Protein AF-U1NCH6-F1 (afdb_monomer)

pLDDT: mean 82.62, std 19.58, range [36.59, 98.38]

Organism: NCBI:txid1238425

Structure (mmCIF, N/CA/C/O backbone):
data_AF-U1NCH6-F1
#
_entry.id   AF-U1NCH6-F1
#
loop_
_atom_site.group_PDB
_atom_site.id
_atom_site.type_symbol
_atom_site.label_atom_id
_atom_site.label_alt_id
_atom_site.label_comp_id
_atom_site.label_asym_id
_atom_site.label_entity_id
_atom_site.label_seq_id
_atom_site.pdbx_PDB_ins_code
_atom_site.Cartn_x
_atom_site.Cartn_y
_atom_site.Cartn_z
_atom_site.occupancy
_atom_site.B_iso_or_equiv
_atom_site.auth_seq_id
_atom_site.auth_comp_id
_atom_site.auth_asym_id
_atom_site.auth_atom_id
_atom_site.pdbx_PDB_model_num
ATOM 1 N N . MET A 1 1 ? 63.206 48.529 -2.265 1.00 36.59 1 MET A N 1
ATOM 2 C CA . MET A 1 1 ? 62.922 47.086 -2.449 1.00 36.59 1 MET A CA 1
ATOM 3 C C . MET A 1 1 ? 61.580 46.937 -3.155 1.00 36.59 1 MET A C 1
ATOM 5 O O . MET A 1 1 ? 60.643 47.633 -2.792 1.00 36.59 1 MET A O 1
ATOM 9 N N . ARG A 1 2 ? 61.525 46.127 -4.222 1.00 42.53 2 ARG A N 1
ATOM 10 C CA . ARG A 1 2 ? 60.334 45.867 -5.051 1.00 42.53 2 ARG A CA 1
ATOM 11 C C . ARG A 1 2 ? 59.328 45.001 -4.295 1.00 42.53 2 ARG A C 1
ATOM 13 O O . ARG A 1 2 ? 59.723 43.955 -3.800 1.00 42.53 2 ARG A O 1
ATOM 20 N N . VAL A 1 3 ? 58.043 45.332 -4.384 1.00 39.75 3 VAL A N 1
ATOM 21 C CA . VAL A 1 3 ? 56.977 44.320 -4.450 1.00 39.75 3 VAL A CA 1
ATOM 22 C C . VAL A 1 3 ? 55.852 44.854 -5.329 1.00 39.75 3 VAL A C 1
ATOM 24 O O . VAL A 1 3 ? 55.258 45.895 -5.068 1.00 39.75 3 VAL A O 1
ATOM 27 N N . ARG A 1 4 ? 55.658 44.159 -6.447 1.00 38.97 4 ARG A N 1
ATOM 28 C CA . ARG A 1 4 ? 54.701 44.438 -7.513 1.00 38.97 4 ARG A CA 1
ATOM 29 C C . ARG A 1 4 ? 53.466 43.585 -7.218 1.00 38.97 4 ARG A C 1
ATOM 31 O O . ARG A 1 4 ? 53.549 42.370 -7.343 1.00 38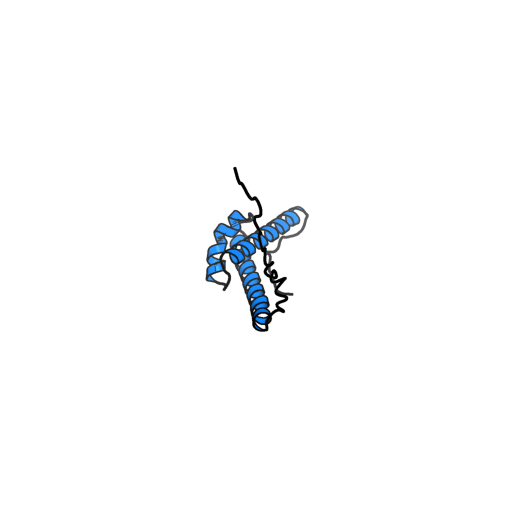.97 4 ARG A O 1
ATOM 38 N N . TRP A 1 5 ? 52.346 44.201 -6.853 1.00 42.22 5 TRP A N 1
ATOM 39 C CA . TRP A 1 5 ? 51.055 43.518 -6.747 1.00 42.22 5 TRP A CA 1
ATOM 40 C C . TRP A 1 5 ? 50.222 43.841 -7.983 1.00 42.22 5 TRP A C 1
ATOM 42 O O . TRP A 1 5 ? 49.614 44.897 -8.074 1.00 42.22 5 TRP A O 1
ATOM 52 N N . HIS A 1 6 ? 50.219 42.934 -8.955 1.00 40.62 6 HIS A N 1
ATOM 53 C CA . HIS A 1 6 ? 49.167 42.865 -9.965 1.00 40.62 6 HIS A CA 1
ATOM 54 C C . HIS A 1 6 ? 48.912 41.393 -10.257 1.00 40.62 6 HIS A C 1
ATOM 56 O O . HIS A 1 6 ? 49.532 40.791 -11.132 1.00 40.62 6 HIS A O 1
ATOM 62 N N . GLN A 1 7 ? 48.004 40.810 -9.483 1.00 43.28 7 GLN A N 1
ATOM 63 C CA . GLN A 1 7 ? 47.419 39.521 -9.794 1.00 43.28 7 GLN A CA 1
ATOM 64 C C . GLN A 1 7 ? 46.291 39.767 -10.798 1.00 43.28 7 GLN A C 1
ATOM 66 O O . GLN A 1 7 ? 45.212 40.231 -10.440 1.00 43.28 7 GLN A O 1
ATOM 71 N N . LYS A 1 8 ? 46.559 39.517 -12.084 1.00 51.88 8 LYS A N 1
ATOM 72 C CA . LYS A 1 8 ? 45.497 39.358 -13.082 1.00 51.88 8 LYS A CA 1
ATOM 73 C C . LYS A 1 8 ? 44.827 38.012 -12.814 1.00 51.88 8 LYS A C 1
ATOM 75 O O . LYS A 1 8 ? 45.351 36.982 -13.223 1.00 51.88 8 LYS A O 1
ATOM 80 N N . LEU A 1 9 ? 43.682 38.015 -12.138 1.00 44.75 9 LEU A N 1
ATOM 81 C CA . LEU A 1 9 ? 42.740 36.906 -12.248 1.00 44.75 9 LEU A CA 1
ATOM 82 C C . LEU A 1 9 ? 41.915 37.154 -13.506 1.00 44.75 9 LEU A C 1
ATOM 84 O O . LEU A 1 9 ? 40.986 37.954 -13.519 1.00 44.75 9 LEU A O 1
ATOM 88 N N . SER A 1 10 ? 42.330 36.508 -14.591 1.00 47.12 10 SER A N 1
ATOM 89 C CA . SER A 1 10 ? 41.519 36.363 -15.791 1.00 47.12 10 SER A CA 1
ATOM 90 C C . SER A 1 10 ? 40.458 35.308 -15.486 1.00 47.12 10 SER A C 1
ATOM 92 O O . SER A 1 10 ? 40.655 34.128 -15.756 1.00 47.12 10 SER A O 1
ATOM 94 N N . THR A 1 11 ? 39.365 35.703 -14.838 1.00 46.31 11 THR A N 1
ATOM 95 C CA . THR A 1 11 ? 38.185 34.844 -14.712 1.00 46.31 11 THR A CA 1
ATOM 96 C C . THR A 1 11 ? 37.458 34.852 -16.047 1.00 46.31 11 THR A C 1
ATOM 98 O O . THR A 1 11 ? 36.614 35.709 -16.306 1.00 46.31 11 THR A O 1
ATOM 101 N N . THR A 1 12 ? 37.815 33.908 -16.914 1.00 42.50 12 THR A N 1
ATOM 102 C CA . THR A 1 12 ? 36.905 33.442 -17.957 1.00 42.50 12 THR A CA 1
ATOM 103 C C . THR A 1 12 ? 35.680 32.890 -17.238 1.00 42.50 12 THR A C 1
ATOM 105 O O . THR A 1 12 ? 35.761 31.873 -16.553 1.00 42.50 12 THR A O 1
ATOM 108 N N . VAL A 1 13 ? 34.571 33.619 -17.310 1.00 52.88 13 VAL A N 1
ATOM 109 C CA . VAL A 1 13 ? 33.269 33.123 -16.874 1.00 52.88 13 VAL A CA 1
ATOM 110 C C . VAL A 1 13 ? 32.862 32.014 -17.842 1.00 52.88 13 VAL A C 1
ATOM 112 O O . VAL A 1 13 ? 32.530 32.281 -18.994 1.00 52.88 13 VAL A O 1
ATOM 115 N N . GLU A 1 14 ? 32.953 30.759 -17.406 1.00 52.66 14 GLU A N 1
ATOM 116 C CA . GLU A 1 14 ? 32.260 29.670 -18.094 1.00 52.66 14 GLU A CA 1
ATOM 117 C C . GLU A 1 14 ? 30.757 29.986 -18.090 1.00 52.66 14 GLU A C 1
ATOM 119 O O . GLU A 1 14 ? 30.223 30.368 -17.040 1.00 52.66 14 GLU A O 1
ATOM 124 N N . PRO A 1 15 ? 30.050 29.873 -19.226 1.00 49.72 15 PRO A N 1
ATOM 125 C CA . PRO A 1 15 ? 28.613 30.051 -19.221 1.00 49.72 15 PRO A CA 1
ATOM 126 C C . PRO A 1 15 ? 27.995 28.916 -18.403 1.00 49.72 15 PRO A C 1
ATOM 128 O O . PRO A 1 15 ? 28.035 27.750 -18.790 1.00 49.72 15 PRO A O 1
ATOM 131 N N . LEU A 1 16 ? 27.416 29.273 -17.254 1.00 46.22 16 LEU A N 1
ATOM 132 C CA . LEU A 1 16 ? 26.541 28.395 -16.488 1.00 46.22 16 LEU A CA 1
ATOM 133 C C . LEU A 1 16 ? 25.440 27.909 -17.432 1.00 46.22 16 LEU A C 1
ATOM 135 O O . LEU A 1 16 ? 24.625 28.716 -17.885 1.00 46.22 16 LEU A O 1
ATOM 139 N N . SER A 1 17 ? 25.450 26.610 -17.735 1.00 52.06 17 SER A N 1
ATOM 140 C CA . SER A 1 17 ? 24.382 25.910 -18.445 1.00 52.06 17 SER A CA 1
ATOM 141 C C . SER A 1 17 ? 23.081 26.112 -17.667 1.00 52.06 17 SER A C 1
ATOM 143 O O . SER A 1 17 ? 22.813 25.459 -16.658 1.00 52.06 17 SER A O 1
ATOM 145 N N . HIS A 1 18 ? 22.326 27.128 -18.075 1.00 50.66 18 HIS A N 1
ATOM 146 C CA . HIS A 1 18 ? 21.030 27.458 -17.519 1.00 50.66 18 HIS A CA 1
ATOM 147 C C . HIS A 1 18 ? 20.030 26.421 -18.020 1.00 50.66 18 HIS A C 1
ATOM 149 O O . HIS A 1 18 ? 19.700 26.415 -19.200 1.00 50.66 18 HIS A O 1
ATOM 155 N N . GLY A 1 19 ? 19.559 25.584 -17.094 1.00 50.81 19 GLY A N 1
ATOM 156 C CA . GLY A 1 19 ? 18.266 24.904 -17.135 1.00 50.81 19 GLY A CA 1
ATOM 157 C C . GLY A 1 19 ? 17.974 24.093 -18.395 1.00 50.81 19 GLY A C 1
ATOM 158 O O . GLY A 1 19 ? 17.425 24.621 -19.359 1.00 50.81 19 GLY A O 1
ATOM 159 N N . SER A 1 20 ? 18.218 22.781 -18.334 1.00 54.88 20 SER A N 1
ATOM 160 C CA . SER A 1 20 ? 17.583 21.828 -19.245 1.00 54.88 20 SER A CA 1
ATOM 161 C C . SER A 1 20 ? 16.067 22.013 -19.179 1.00 54.88 20 SER A C 1
ATOM 163 O O . SER A 1 20 ? 15.417 21.610 -18.216 1.00 54.88 20 SER A O 1
ATOM 165 N N . THR A 1 21 ? 15.498 22.644 -20.200 1.00 62.09 21 THR A N 1
ATOM 166 C CA . THR A 1 21 ? 14.064 22.580 -20.490 1.00 62.09 21 THR A CA 1
ATOM 167 C C . THR A 1 21 ? 13.808 21.276 -21.237 1.00 62.09 21 THR A C 1
ATOM 169 O O . THR A 1 21 ? 13.451 21.276 -22.410 1.00 62.09 21 THR A O 1
ATOM 172 N N . ASP A 1 22 ? 14.063 20.146 -20.572 1.00 70.50 22 ASP A N 1
ATOM 173 C CA . ASP A 1 22 ? 13.728 18.844 -21.140 1.00 70.50 22 ASP A CA 1
ATOM 174 C C . ASP A 1 22 ? 12.212 18.673 -21.070 1.00 70.50 22 ASP A C 1
ATOM 176 O O . ASP A 1 22 ? 11.608 18.573 -19.999 1.00 70.50 22 ASP A O 1
ATOM 180 N N . PHE A 1 23 ? 11.585 18.702 -22.242 1.00 73.19 23 PHE A N 1
ATOM 181 C CA . PHE A 1 23 ? 10.204 18.276 -22.393 1.00 73.19 23 PHE A CA 1
ATOM 182 C C . PHE A 1 23 ? 10.105 16.783 -22.042 1.00 73.19 23 PHE A C 1
ATOM 184 O O . PHE A 1 23 ? 11.017 16.032 -22.398 1.00 73.19 23 PHE A O 1
ATOM 191 N N . PRO A 1 24 ? 9.014 16.332 -21.390 1.00 77.56 24 PRO A N 1
ATOM 192 C CA . PRO A 1 24 ? 8.814 14.919 -21.099 1.00 77.56 24 PRO A CA 1
ATOM 193 C C . PRO A 1 24 ? 8.975 14.088 -22.369 1.00 77.56 24 PRO A C 1
ATOM 195 O O . PRO A 1 24 ? 8.334 14.342 -23.393 1.00 77.56 24 PRO A O 1
ATOM 198 N N . THR A 1 25 ? 9.859 13.102 -22.316 1.00 86.00 25 THR A N 1
ATOM 199 C CA . THR A 1 25 ? 10.081 12.196 -23.435 1.00 86.00 25 THR A CA 1
ATOM 200 C C . THR A 1 25 ? 8.873 11.274 -23.599 1.00 86.00 25 THR A C 1
ATOM 202 O O . THR A 1 25 ? 8.088 11.064 -22.672 1.00 86.00 25 THR A O 1
ATOM 205 N N . ARG A 1 26 ? 8.727 10.639 -24.770 1.00 79.75 26 ARG A N 1
ATOM 206 C CA . ARG A 1 26 ? 7.720 9.577 -24.956 1.00 79.75 26 ARG A CA 1
ATOM 207 C C . ARG A 1 26 ? 7.842 8.481 -23.887 1.00 79.75 26 ARG A C 1
ATOM 209 O O . ARG A 1 26 ? 6.835 7.918 -23.474 1.00 79.75 26 ARG A O 1
ATOM 216 N N . HIS A 1 27 ? 9.061 8.204 -23.432 1.00 86.06 27 HIS A N 1
ATOM 217 C CA . HIS A 1 27 ? 9.301 7.240 -22.370 1.00 86.06 27 HIS A CA 1
ATOM 218 C C . HIS A 1 27 ? 8.721 7.716 -21.031 1.00 86.06 27 HIS A C 1
ATOM 220 O O . HIS A 1 27 ? 8.038 6.946 -20.363 1.00 86.06 27 HIS A O 1
ATOM 226 N N . ASP A 1 28 ? 8.879 8.997 -20.688 1.00 87.69 28 ASP A N 1
ATOM 227 C CA . ASP A 1 28 ? 8.284 9.580 -19.477 1.00 87.69 28 ASP A CA 1
ATOM 228 C C . ASP A 1 28 ? 6.751 9.536 -19.517 1.00 87.69 28 ASP A C 1
ATOM 230 O O . ASP A 1 28 ? 6.107 9.239 -18.509 1.00 87.69 28 ASP A O 1
ATOM 234 N N . HIS A 1 29 ? 6.159 9.754 -20.698 1.00 88.62 29 HIS A N 1
ATOM 235 C CA . HIS A 1 29 ? 4.714 9.635 -20.913 1.00 88.62 29 HIS A CA 1
ATOM 236 C C . HIS A 1 29 ? 4.168 8.223 -20.658 1.00 88.62 29 HIS A C 1
ATOM 238 O O . HIS A 1 29 ? 2.999 8.090 -20.302 1.00 88.62 29 HIS A O 1
ATOM 244 N N . GLU A 1 30 ? 4.983 7.182 -20.826 1.00 90.56 30 GLU A N 1
ATOM 245 C CA . GLU A 1 30 ? 4.601 5.787 -20.577 1.00 90.56 30 GLU A CA 1
ATOM 246 C C . GLU A 1 30 ? 4.939 5.360 -19.133 1.00 90.56 30 GLU A C 1
ATOM 248 O O . GLU A 1 30 ? 4.141 4.689 -18.474 1.00 90.56 30 GLU A O 1
ATOM 253 N N . LEU A 1 31 ? 6.086 5.797 -18.602 1.00 91.38 31 LEU A N 1
ATOM 254 C CA . LEU A 1 31 ? 6.553 5.454 -17.256 1.00 91.38 31 LEU A CA 1
ATOM 255 C C . LEU A 1 31 ? 5.733 6.105 -16.139 1.00 91.38 31 LEU A C 1
ATOM 257 O O . LEU A 1 31 ? 5.497 5.469 -15.108 1.00 91.38 31 LEU A O 1
ATOM 261 N N . LEU A 1 32 ? 5.310 7.361 -16.312 1.00 92.44 32 LEU A N 1
ATOM 262 C CA . LEU A 1 32 ? 4.564 8.084 -15.281 1.00 92.44 32 LEU A CA 1
ATOM 263 C C . LEU A 1 32 ? 3.216 7.406 -14.973 1.00 92.44 32 LEU A C 1
ATOM 265 O O . LEU A 1 32 ? 2.998 7.063 -13.808 1.00 92.44 32 LEU A O 1
ATOM 269 N N . PRO A 1 33 ? 2.334 7.127 -15.957 1.00 94.12 33 PRO A N 1
ATOM 270 C CA . PRO A 1 33 ? 1.080 6.422 -15.694 1.00 94.12 33 PRO A CA 1
ATOM 271 C C . PRO A 1 33 ? 1.295 5.019 -15.126 1.00 94.12 33 PRO A C 1
ATOM 273 O O . PRO A 1 33 ? 0.563 4.614 -14.226 1.00 94.12 33 PRO A O 1
ATOM 276 N N . ALA A 1 34 ? 2.315 4.295 -15.600 1.00 93.69 34 ALA A N 1
ATOM 277 C CA . ALA A 1 34 ? 2.645 2.974 -15.073 1.00 93.69 34 ALA A CA 1
ATOM 278 C C . ALA A 1 34 ? 3.037 3.045 -13.589 1.00 93.69 34 ALA A C 1
ATOM 280 O O . ALA A 1 34 ? 2.509 2.293 -12.774 1.00 93.69 34 ALA A O 1
ATOM 281 N N . THR A 1 35 ? 3.891 4.000 -13.215 1.00 94.38 35 THR A N 1
ATOM 282 C CA . THR A 1 35 ? 4.299 4.209 -11.817 1.00 94.38 35 THR A CA 1
ATOM 283 C C . THR A 1 35 ? 3.114 4.614 -10.941 1.00 94.38 35 THR A C 1
ATOM 285 O O . THR A 1 35 ? 2.995 4.145 -9.812 1.00 94.38 35 THR A O 1
ATOM 288 N N . VAL A 1 36 ? 2.210 5.453 -11.456 1.00 95.44 36 VAL A N 1
ATOM 289 C CA . VAL A 1 36 ? 0.978 5.845 -10.755 1.00 95.44 36 VAL A CA 1
ATOM 290 C C . VAL A 1 36 ? 0.046 4.647 -10.552 1.00 95.44 36 VAL A C 1
ATOM 292 O O . VAL A 1 36 ? -0.504 4.492 -9.463 1.00 95.44 36 VAL A O 1
ATOM 295 N N . SER A 1 37 ? -0.106 3.781 -11.558 1.00 96.38 37 SER A N 1
ATOM 296 C CA . SER A 1 37 ? -0.903 2.555 -11.441 1.00 96.38 37 SER A CA 1
ATOM 297 C C . SER A 1 37 ? -0.348 1.635 -10.354 1.00 96.38 37 SER A C 1
ATOM 299 O O . SER A 1 37 ? -1.072 1.265 -9.436 1.00 96.38 37 SER A O 1
ATOM 301 N N . GLU A 1 38 ? 0.954 1.349 -10.401 1.00 97.06 38 GLU A N 1
ATOM 302 C CA . GLU A 1 38 ? 1.637 0.515 -9.404 1.00 97.06 38 GLU A CA 1
ATOM 303 C C . GLU A 1 38 ? 1.547 1.140 -8.000 1.00 97.06 38 GLU A C 1
ATOM 305 O O . GLU A 1 38 ? 1.386 0.436 -7.005 1.00 97.06 38 GLU A O 1
ATOM 310 N N . TRP A 1 39 ? 1.581 2.475 -7.898 1.00 97.81 39 TRP A N 1
ATOM 311 C CA . TRP A 1 39 ? 1.383 3.186 -6.633 1.00 97.81 39 TRP A CA 1
ATOM 312 C C . TRP A 1 39 ? -0.023 2.985 -6.059 1.00 97.81 39 TRP A C 1
ATOM 314 O O . TRP A 1 39 ? -0.165 2.739 -4.857 1.00 97.81 39 TRP A O 1
ATOM 324 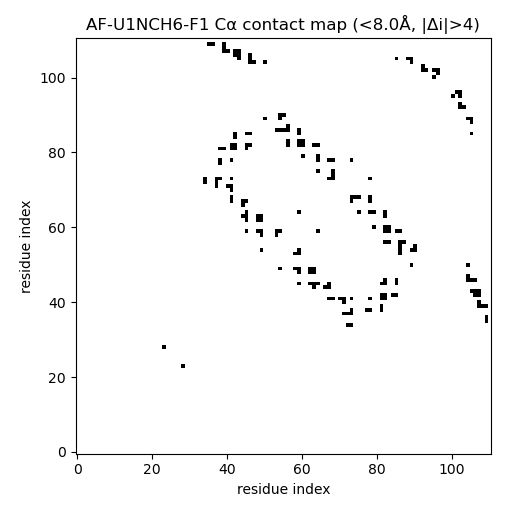N N . PHE A 1 40 ? -1.060 3.043 -6.897 1.00 97.81 40 PHE A N 1
ATOM 325 C CA . PHE A 1 40 ? -2.424 2.737 -6.471 1.00 97.81 40 PHE A CA 1
ATOM 326 C C . PHE A 1 40 ? -2.590 1.276 -6.048 1.00 97.81 40 PHE A C 1
ATOM 328 O O . PHE A 1 40 ? -3.203 1.020 -5.007 1.00 97.81 40 PHE A O 1
ATOM 335 N N . ASP A 1 41 ? -1.996 0.336 -6.781 1.00 98.12 41 ASP A N 1
ATOM 336 C CA . ASP A 1 41 ? -1.994 -1.082 -6.410 1.00 98.12 41 ASP A CA 1
ATOM 337 C C . ASP A 1 41 ? -1.302 -1.298 -5.058 1.00 98.12 41 ASP A C 1
ATOM 339 O O . ASP A 1 41 ? -1.868 -1.931 -4.162 1.00 98.12 41 ASP A O 1
ATOM 343 N N . GLY A 1 42 ? -0.150 -0.657 -4.841 1.00 98.12 42 GLY A N 1
ATOM 344 C CA . GLY A 1 42 ? 0.545 -0.653 -3.555 1.00 98.12 42 GLY A CA 1
ATOM 345 C C . GLY A 1 42 ? -0.306 -0.092 -2.410 1.00 98.12 42 GLY A C 1
ATOM 346 O O . GLY A 1 42 ? -0.328 -0.654 -1.312 1.00 98.12 42 GLY A O 1
ATOM 347 N N . CYS A 1 43 ? -1.070 0.978 -2.653 1.00 98.38 43 CYS A N 1
ATOM 348 C CA . CYS A 1 43 ? -2.004 1.521 -1.663 1.00 98.38 43 CYS A CA 1
ATOM 349 C C . CYS A 1 43 ? -3.143 0.538 -1.349 1.00 98.38 43 CYS A C 1
ATOM 351 O O . CYS A 1 43 ? -3.530 0.383 -0.190 1.00 98.38 43 CYS A O 1
ATOM 353 N N . ASN A 1 44 ? -3.670 -0.166 -2.351 1.00 98.31 44 ASN A N 1
ATOM 354 C CA . ASN A 1 44 ? -4.730 -1.154 -2.153 1.00 98.31 44 ASN A CA 1
ATOM 355 C C . ASN A 1 44 ? -4.234 -2.391 -1.385 1.00 98.31 44 ASN A C 1
ATOM 357 O O . ASN A 1 44 ? -4.912 -2.835 -0.455 1.00 98.31 44 ASN A O 1
ATOM 361 N N . ILE A 1 45 ? -3.031 -2.889 -1.690 1.00 98.31 45 ILE A N 1
ATOM 362 C CA . ILE A 1 45 ? -2.365 -3.964 -0.935 1.00 98.31 45 ILE A CA 1
ATOM 363 C C . ILE A 1 45 ? -2.184 -3.546 0.527 1.00 98.31 45 ILE A C 1
ATOM 365 O O . ILE A 1 45 ? -2.639 -4.240 1.440 1.00 98.31 45 ILE A O 1
ATOM 369 N N . ALA A 1 46 ? -1.586 -2.376 0.767 1.00 98.06 46 ALA A N 1
ATOM 370 C CA . ALA A 1 46 ? -1.375 -1.882 2.122 1.00 98.06 46 ALA A CA 1
ATOM 371 C C . ALA A 1 46 ? -2.695 -1.646 2.871 1.00 98.06 46 ALA A C 1
ATOM 373 O O . ALA A 1 46 ? -2.776 -1.929 4.069 1.00 98.06 46 ALA A O 1
ATOM 374 N N . SER A 1 47 ? -3.747 -1.183 2.185 1.00 97.62 47 SER A N 1
ATOM 375 C CA . SER A 1 47 ? -5.072 -1.041 2.788 1.00 97.62 47 SER A CA 1
ATOM 376 C C . SER A 1 47 ? -5.652 -2.389 3.201 1.00 97.62 47 SER A C 1
ATOM 378 O O . SER A 1 47 ? -6.147 -2.487 4.319 1.00 97.62 47 SER A O 1
ATOM 380 N N . ASN A 1 48 ? -5.574 -3.416 2.349 1.00 97.19 48 ASN A N 1
ATOM 381 C CA . ASN A 1 48 ? -6.059 -4.762 2.669 1.00 97.19 48 ASN A CA 1
ATOM 382 C C . ASN A 1 48 ? -5.364 -5.330 3.915 1.00 97.19 48 ASN A C 1
ATOM 384 O O . ASN A 1 48 ? -6.025 -5.838 4.816 1.00 97.19 48 ASN A O 1
ATOM 388 N N . LEU A 1 49 ? -4.038 -5.195 3.999 1.00 97.19 49 LEU A N 1
ATOM 389 C CA . LEU A 1 49 ? -3.252 -5.732 5.115 1.00 97.19 49 LEU A CA 1
ATOM 390 C C . LEU A 1 49 ? -3.496 -4.981 6.432 1.00 97.19 49 LEU A C 1
ATOM 392 O O . LEU A 1 49 ? -3.528 -5.577 7.512 1.00 97.19 49 LEU A O 1
ATOM 396 N N . ALA A 1 50 ? -3.649 -3.657 6.363 1.00 96.81 50 ALA A N 1
ATOM 397 C CA . ALA A 1 50 ? -3.709 -2.817 7.551 1.00 96.81 50 ALA A CA 1
ATOM 398 C C . ALA A 1 50 ? -5.122 -2.571 8.089 1.00 96.81 50 ALA A C 1
ATOM 400 O O . ALA A 1 50 ? -5.245 -2.259 9.276 1.00 96.81 50 ALA A O 1
ATOM 401 N N . TRP A 1 51 ? -6.163 -2.688 7.255 1.00 94.44 51 TRP A N 1
ATOM 402 C CA . TRP A 1 51 ? -7.512 -2.183 7.541 1.00 94.44 51 TRP A CA 1
ATOM 403 C C . TRP A 1 51 ? -8.047 -2.553 8.926 1.00 94.44 51 TRP A C 1
ATOM 405 O O . TRP A 1 51 ? -8.562 -1.686 9.628 1.00 94.44 51 TRP A O 1
ATOM 415 N N . GLU A 1 52 ? -7.880 -3.804 9.344 1.00 88.88 52 GLU A N 1
ATOM 416 C CA . GLU A 1 52 ? -8.410 -4.294 10.621 1.00 88.88 52 GLU A CA 1
ATOM 417 C C . GLU A 1 52 ? -7.422 -4.149 11.788 1.00 88.88 52 GLU A C 1
ATOM 419 O O . GLU A 1 52 ? -7.826 -4.148 12.948 1.00 88.88 52 GLU A O 1
ATOM 424 N N . ASN A 1 53 ? -6.126 -3.990 11.498 1.00 87.81 53 ASN A N 1
ATOM 425 C CA . ASN A 1 53 ? -5.059 -4.277 12.461 1.00 87.81 53 ASN A CA 1
ATOM 426 C C . ASN A 1 53 ? -4.175 -3.075 12.811 1.00 87.81 53 ASN A C 1
ATOM 428 O O . ASN A 1 53 ? -3.591 -3.033 13.900 1.00 87.81 53 ASN A O 1
ATOM 432 N N . LYS A 1 54 ? -3.988 -2.125 11.885 1.00 92.75 54 LYS A N 1
ATOM 433 C CA . LYS A 1 54 ? -3.010 -1.034 12.017 1.00 92.75 54 LYS A CA 1
ATOM 434 C C . LYS A 1 54 ? -3.540 0.261 11.413 1.00 92.75 54 LYS A C 1
ATOM 436 O O . LYS A 1 54 ? -4.022 0.303 10.289 1.00 92.75 54 LYS A O 1
ATOM 441 N N . HIS A 1 55 ? -3.399 1.353 12.159 1.00 88.94 55 HIS A N 1
ATOM 442 C CA . HIS A 1 55 ? -3.907 2.669 11.745 1.00 88.94 55 HIS A CA 1
ATOM 443 C C . HIS A 1 55 ? -2.874 3.792 11.921 1.00 88.94 55 HIS A C 1
ATOM 445 O O . HIS A 1 55 ? -3.178 4.962 11.717 1.00 88.94 55 HIS A O 1
ATOM 451 N N . THR A 1 56 ? -1.650 3.474 12.345 1.00 95.19 56 THR A N 1
ATOM 452 C CA . THR A 1 56 ? -0.540 4.433 12.447 1.00 95.19 56 THR A CA 1
ATOM 453 C C . THR A 1 56 ? 0.402 4.248 11.266 1.00 95.19 56 THR A C 1
ATOM 455 O O . THR A 1 56 ? 0.545 3.131 10.779 1.00 95.19 56 THR A O 1
ATOM 458 N N . GLN A 1 57 ? 1.094 5.305 10.832 1.00 95.31 57 GLN A N 1
ATOM 459 C CA . GLN A 1 57 ? 2.059 5.211 9.726 1.00 95.31 57 GLN A CA 1
ATOM 460 C C . GLN A 1 57 ? 3.110 4.120 9.966 1.00 95.31 57 GLN A C 1
ATOM 462 O O . GLN A 1 57 ? 3.331 3.283 9.099 1.00 95.31 57 GLN A O 1
ATOM 467 N N . ALA A 1 58 ? 3.696 4.068 11.167 1.00 96.56 58 ALA A N 1
ATOM 468 C CA . ALA A 1 58 ? 4.648 3.019 11.530 1.00 96.56 58 ALA A CA 1
ATOM 469 C C . ALA A 1 58 ? 4.011 1.618 11.512 1.00 96.56 58 ALA A C 1
ATOM 471 O O . ALA A 1 58 ? 4.628 0.672 11.036 1.00 96.56 58 ALA A O 1
ATOM 472 N N . GLY A 1 59 ? 2.770 1.483 11.993 1.00 97.06 59 GLY A N 1
ATOM 473 C CA . GLY A 1 59 ? 2.052 0.211 12.000 1.00 97.06 59 GLY A CA 1
ATOM 474 C C . GLY A 1 59 ? 1.748 -0.310 10.597 1.00 97.06 59 GLY A C 1
ATOM 475 O O . GLY A 1 59 ? 2.006 -1.478 10.329 1.00 97.06 59 GLY A O 1
ATOM 476 N N . VAL A 1 60 ? 1.237 0.553 9.710 1.00 97.62 60 VAL A N 1
ATOM 477 C CA . VAL A 1 60 ? 0.960 0.206 8.305 1.00 97.62 60 VAL A CA 1
ATOM 478 C C . VAL A 1 60 ? 2.260 -0.120 7.572 1.00 97.62 60 VAL A C 1
ATOM 480 O O . VAL A 1 60 ? 2.344 -1.145 6.906 1.00 97.62 60 VAL A O 1
ATOM 483 N N . ARG A 1 61 ? 3.308 0.693 7.757 1.00 96.94 61 ARG A N 1
ATOM 484 C CA . ARG A 1 61 ? 4.615 0.448 7.136 1.00 96.94 61 ARG A CA 1
ATOM 485 C C . ARG A 1 61 ? 5.163 -0.928 7.513 1.00 96.94 61 ARG A C 1
ATOM 487 O O . ARG A 1 61 ? 5.530 -1.686 6.623 1.00 96.94 61 ARG A O 1
ATOM 494 N N . ASN A 1 62 ? 5.170 -1.260 8.803 1.00 97.31 62 ASN A N 1
ATOM 495 C CA . ASN A 1 62 ? 5.732 -2.517 9.300 1.00 97.31 62 ASN A CA 1
ATOM 496 C C . ASN A 1 62 ? 4.999 -3.767 8.792 1.00 97.31 62 ASN A C 1
ATOM 498 O O . ASN A 1 62 ? 5.621 -4.817 8.723 1.00 97.31 62 ASN A O 1
ATOM 502 N N . ILE A 1 63 ? 3.698 -3.682 8.489 1.00 97.50 63 ILE A N 1
ATOM 503 C CA . ILE A 1 63 ? 2.925 -4.846 8.025 1.00 97.50 63 ILE A CA 1
ATOM 504 C C . ILE A 1 63 ? 2.870 -4.962 6.499 1.00 97.50 63 ILE A C 1
ATOM 506 O O . ILE A 1 63 ? 2.687 -6.061 5.996 1.00 97.50 63 ILE A O 1
ATOM 510 N N . ALA A 1 64 ? 3.005 -3.852 5.767 1.00 97.62 64 ALA A N 1
ATOM 511 C CA . ALA A 1 64 ? 2.709 -3.828 4.336 1.00 97.62 64 ALA A CA 1
ATOM 512 C C . ALA A 1 64 ? 3.900 -3.511 3.426 1.00 97.62 64 ALA A C 1
ATOM 514 O O . ALA A 1 64 ? 3.834 -3.833 2.247 1.00 97.62 64 ALA A O 1
ATOM 515 N N . THR A 1 65 ? 4.977 -2.888 3.919 1.00 97.38 65 THR A N 1
ATOM 516 C CA . THR A 1 65 ? 6.038 -2.366 3.029 1.00 97.38 65 THR A CA 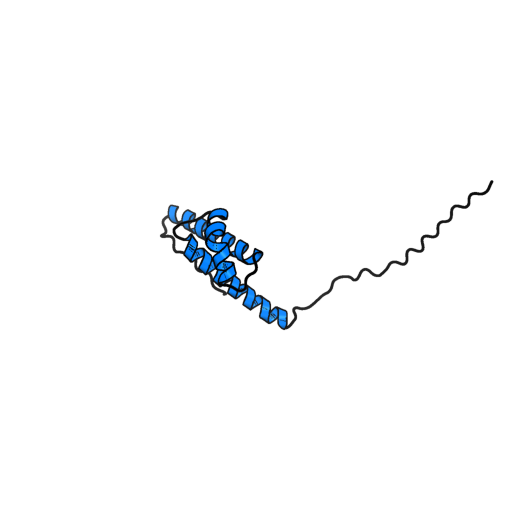1
ATOM 517 C C . THR A 1 65 ? 6.713 -3.462 2.212 1.00 97.38 65 THR A C 1
ATOM 519 O O . THR A 1 65 ? 6.928 -3.265 1.019 1.00 97.38 65 THR A O 1
ATOM 522 N N . ASP A 1 66 ? 7.007 -4.604 2.832 1.00 97.38 66 ASP A N 1
ATOM 523 C CA . ASP A 1 66 ? 7.680 -5.713 2.152 1.00 97.38 66 ASP A CA 1
ATOM 524 C C . ASP A 1 66 ? 6.767 -6.348 1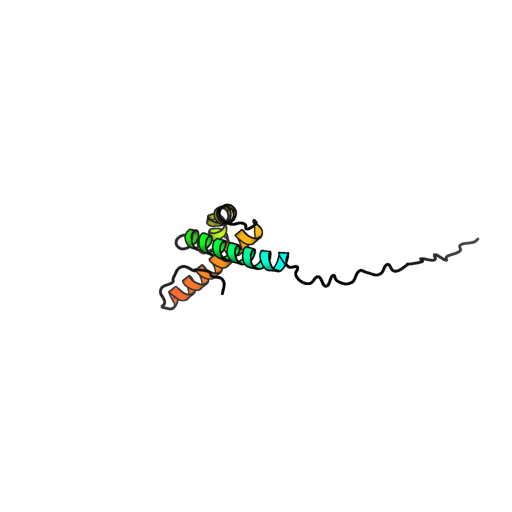.096 1.00 97.38 66 ASP A C 1
ATOM 526 O O . ASP A 1 66 ? 7.203 -6.583 -0.026 1.00 97.38 66 ASP A O 1
ATOM 530 N N . THR A 1 67 ? 5.480 -6.542 1.406 1.00 97.94 67 THR A N 1
ATOM 531 C CA . THR A 1 67 ? 4.493 -7.055 0.442 1.00 97.94 67 THR A CA 1
ATOM 532 C C . THR A 1 67 ? 4.270 -6.082 -0.709 1.00 97.94 67 THR A C 1
ATOM 534 O O . THR A 1 67 ? 4.244 -6.497 -1.858 1.00 97.94 67 THR A O 1
ATOM 537 N N . VAL A 1 68 ? 4.173 -4.777 -0.436 1.00 97.88 68 VAL A N 1
ATOM 538 C CA . VAL A 1 68 ? 4.038 -3.767 -1.495 1.00 97.88 68 VAL A CA 1
ATOM 539 C C . VAL A 1 68 ? 5.257 -3.783 -2.418 1.00 97.88 68 VAL A C 1
ATOM 541 O O . VAL A 1 68 ? 5.083 -3.729 -3.628 1.00 97.88 68 VAL A O 1
ATOM 544 N N . GLN A 1 69 ? 6.476 -3.901 -1.885 1.00 97.06 69 GLN A N 1
ATOM 545 C CA . GLN A 1 69 ? 7.685 -4.000 -2.716 1.00 97.06 69 GLN A CA 1
ATOM 546 C C . GLN A 1 69 ? 7.760 -5.305 -3.515 1.00 97.06 69 GLN A C 1
ATOM 548 O O . GLN A 1 69 ? 8.291 -5.302 -4.619 1.00 97.06 69 GLN A O 1
ATOM 553 N N . ALA A 1 70 ? 7.273 -6.414 -2.957 1.00 97.19 70 ALA A N 1
ATOM 554 C CA . ALA A 1 70 ? 7.309 -7.717 -3.616 1.00 97.19 70 ALA A CA 1
ATOM 555 C C . ALA A 1 70 ? 6.2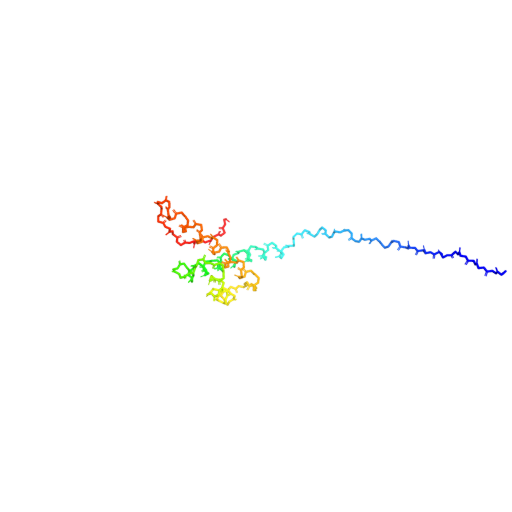67 -7.840 -4.738 1.00 97.19 70 ALA A C 1
ATOM 557 O O . ALA A 1 70 ? 6.557 -8.417 -5.785 1.00 97.19 70 ALA A O 1
ATOM 558 N N . ASP A 1 71 ? 5.079 -7.277 -4.523 1.00 97.69 71 ASP A N 1
ATOM 559 C CA . ASP A 1 71 ? 3.913 -7.490 -5.385 1.00 97.69 71 ASP A CA 1
ATOM 560 C C . ASP A 1 71 ? 3.680 -6.339 -6.378 1.00 97.69 71 ASP A C 1
ATOM 562 O O . ASP A 1 71 ? 2.757 -6.395 -7.190 1.00 97.69 71 ASP A O 1
ATOM 566 N N . THR A 1 72 ? 4.514 -5.297 -6.340 1.00 96.69 72 THR A N 1
ATOM 567 C CA . THR A 1 72 ? 4.477 -4.174 -7.289 1.00 96.69 72 THR A CA 1
ATOM 568 C C . THR A 1 72 ? 5.860 -3.916 -7.876 1.00 96.69 72 THR A C 1
A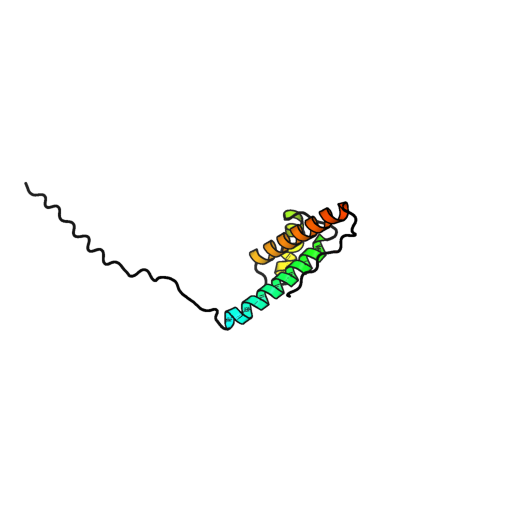TOM 570 O O . THR A 1 72 ? 6.875 -4.412 -7.391 1.00 96.69 72 THR A O 1
ATOM 573 N N . LYS A 1 73 ? 5.934 -3.076 -8.909 1.00 95.31 73 LYS A N 1
ATOM 574 C CA . LYS A 1 73 ? 7.213 -2.583 -9.452 1.00 95.31 73 LYS A CA 1
ATOM 575 C C . LYS A 1 73 ? 7.762 -1.367 -8.697 1.00 95.31 73 LYS A C 1
ATOM 577 O O . LYS A 1 73 ? 8.662 -0.685 -9.192 1.00 95.31 73 LYS A O 1
ATOM 582 N N . LEU A 1 74 ? 7.213 -1.044 -7.525 1.00 94.38 74 LEU A N 1
ATOM 583 C CA . LEU A 1 74 ? 7.624 0.121 -6.754 1.00 94.38 74 LEU A CA 1
ATOM 584 C C . LEU A 1 74 ? 8.956 -0.108 -6.039 1.00 94.38 74 LEU A C 1
ATOM 586 O O . LEU A 1 74 ? 9.177 -1.103 -5.357 1.00 94.38 74 LEU A O 1
ATOM 590 N N . GLY A 1 75 ? 9.812 0.910 -6.086 1.00 93.75 75 GLY A N 1
ATOM 591 C CA . GLY A 1 75 ? 10.954 1.001 -5.182 1.00 93.75 75 GLY A CA 1
ATOM 592 C C . GLY A 1 75 ? 10.539 1.233 -3.722 1.00 93.75 75 GLY A C 1
ATOM 593 O O . GLY A 1 75 ? 9.385 1.548 -3.400 1.00 93.75 75 GLY A O 1
ATOM 594 N N . SER A 1 76 ? 11.521 1.153 -2.824 1.00 93.81 76 SER A N 1
ATOM 595 C CA . SER A 1 76 ? 11.318 1.285 -1.375 1.00 93.81 76 SER A CA 1
ATOM 596 C C . SER A 1 76 ? 10.657 2.605 -0.969 1.00 93.81 76 SER A C 1
ATOM 598 O O . SER A 1 76 ? 9.737 2.611 -0.150 1.00 93.81 76 SER A O 1
ATOM 600 N N . GLN A 1 77 ? 11.061 3.725 -1.578 1.00 96.00 77 GLN A N 1
ATOM 601 C CA . GLN A 1 77 ? 10.492 5.039 -1.275 1.00 96.00 77 GLN A CA 1
ATOM 602 C C . GLN A 1 77 ? 8.999 5.108 -1.617 1.00 96.00 77 GLN A C 1
ATOM 604 O O . GLN A 1 77 ? 8.198 5.526 -0.782 1.00 96.00 77 GLN A O 1
ATOM 609 N N . HIS A 1 78 ? 8.608 4.666 -2.814 1.00 96.44 78 HIS A N 1
ATOM 610 C CA . HIS A 1 78 ? 7.207 4.692 -3.237 1.00 96.44 78 HIS A CA 1
ATOM 611 C C . HIS A 1 78 ? 6.338 3.742 -2.409 1.00 96.44 78 HIS A C 1
ATOM 613 O O . HIS A 1 78 ? 5.217 4.097 -2.052 1.00 96.44 78 HIS A O 1
ATOM 619 N N . SER A 1 79 ? 6.883 2.592 -2.012 1.00 97.44 79 SER A N 1
ATOM 620 C CA . SER A 1 79 ? 6.195 1.639 -1.135 1.00 97.44 79 SER A CA 1
ATOM 621 C C . SER A 1 79 ? 5.917 2.221 0.257 1.00 97.44 79 SER A C 1
ATOM 623 O O . SER A 1 79 ? 4.816 2.085 0.796 1.00 97.44 79 SER A O 1
ATOM 625 N N . ILE A 1 80 ? 6.886 2.945 0.830 1.00 97.31 80 ILE A N 1
ATOM 626 C CA . ILE A 1 80 ? 6.710 3.658 2.106 1.00 97.31 80 ILE A CA 1
ATOM 627 C C . ILE A 1 80 ? 5.658 4.766 1.968 1.00 97.31 80 ILE A C 1
ATOM 629 O O . ILE A 1 80 ? 4.805 4.918 2.847 1.00 97.31 80 ILE A O 1
ATOM 633 N N . LEU A 1 81 ? 5.693 5.530 0.872 1.00 97.56 81 LEU A N 1
ATOM 634 C CA . LEU A 1 81 ? 4.716 6.591 0.616 1.00 97.56 81 LEU A CA 1
ATOM 635 C C . LEU A 1 81 ? 3.294 6.034 0.459 1.00 97.56 81 LEU A C 1
ATOM 637 O O . LEU A 1 81 ? 2.370 6.600 1.040 1.00 97.56 81 LEU A O 1
ATOM 641 N N . ALA A 1 82 ? 3.119 4.902 -0.228 1.00 97.81 82 ALA A N 1
ATOM 642 C CA . ALA A 1 82 ? 1.835 4.204 -0.303 1.00 97.81 82 ALA A CA 1
ATOM 643 C C . ALA A 1 82 ? 1.316 3.812 1.096 1.00 97.81 82 ALA A C 1
ATOM 645 O O . ALA A 1 82 ? 0.167 4.083 1.445 1.00 97.81 82 ALA A O 1
ATOM 646 N N . CYS A 1 83 ? 2.183 3.275 1.963 1.00 97.94 83 CYS A N 1
ATOM 647 C CA . CYS A 1 83 ? 1.818 2.953 3.348 1.00 97.94 83 CYS A CA 1
ATOM 648 C C . CYS A 1 83 ? 1.397 4.193 4.158 1.00 97.94 83 CYS A C 1
ATOM 650 O O . CYS A 1 83 ? 0.482 4.125 4.984 1.00 97.94 83 CYS A O 1
ATOM 652 N N . HIS A 1 84 ? 2.060 5.334 3.948 1.00 97.81 84 HIS A N 1
ATOM 653 C CA . HIS A 1 84 ? 1.700 6.589 4.608 1.00 97.81 84 HIS A CA 1
ATOM 654 C C . HIS A 1 84 ? 0.337 7.115 4.151 1.00 97.81 84 HIS A C 1
ATOM 656 O O . HIS A 1 84 ? -0.458 7.527 5.001 1.00 97.81 84 HIS A O 1
ATOM 662 N N . GLU A 1 85 ? 0.059 7.064 2.848 1.00 97.50 85 GLU A N 1
ATOM 663 C CA . GLU A 1 85 ? -1.223 7.476 2.270 1.00 97.50 85 GLU A CA 1
ATOM 664 C C . GLU A 1 85 ? -2.378 6.636 2.833 1.00 97.50 85 GLU A C 1
ATOM 666 O O . GLU A 1 85 ? -3.387 7.163 3.318 1.00 97.50 85 GLU A O 1
ATOM 671 N N . VAL A 1 86 ? -2.188 5.316 2.886 1.00 97.81 86 VAL A N 1
ATOM 672 C CA . VAL A 1 86 ? -3.147 4.382 3.486 1.00 97.81 86 VA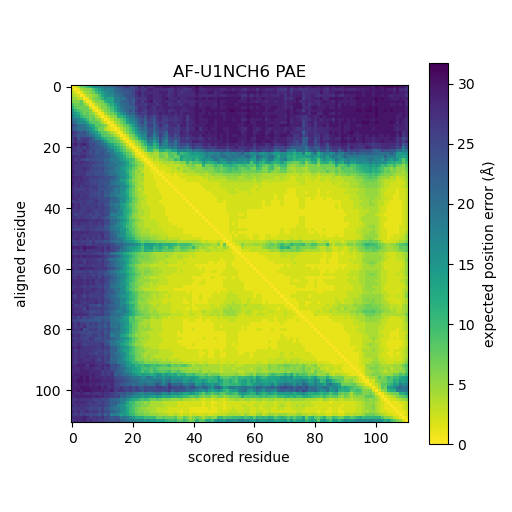L A CA 1
ATOM 673 C C . VAL A 1 86 ? 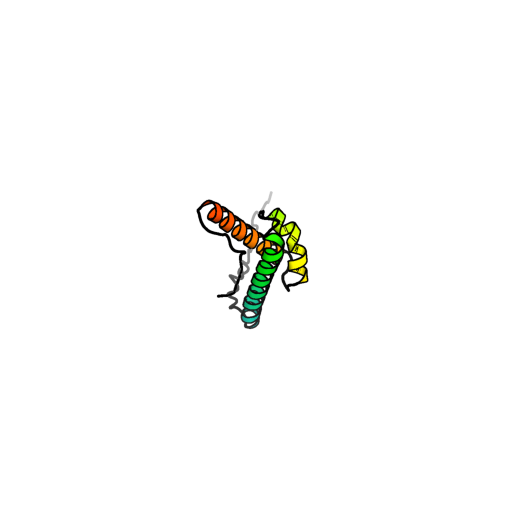-3.381 4.693 4.960 1.00 97.81 86 VAL A C 1
ATOM 675 O O . VAL A 1 86 ? -4.531 4.788 5.391 1.00 97.81 86 VAL A O 1
ATOM 678 N N . ALA A 1 87 ? -2.320 4.908 5.743 1.00 97.31 87 ALA A N 1
ATOM 679 C CA . ALA A 1 87 ? -2.459 5.253 7.156 1.00 97.31 87 ALA A CA 1
ATOM 680 C C . ALA A 1 87 ? -3.271 6.547 7.352 1.00 97.31 87 ALA A C 1
ATOM 682 O O . ALA A 1 87 ? -4.165 6.588 8.201 1.00 97.31 87 ALA A O 1
ATOM 683 N N . GLY A 1 88 ? -3.009 7.582 6.547 1.00 96.38 88 GLY A N 1
ATOM 684 C CA . GLY A 1 88 ? -3.766 8.837 6.574 1.00 96.38 88 GLY A CA 1
ATOM 685 C C . GLY A 1 88 ? -5.246 8.636 6.239 1.00 96.38 88 GLY A C 1
ATOM 686 O O . GLY A 1 88 ? -6.126 9.128 6.957 1.00 96.38 88 GLY A O 1
ATOM 687 N N . SER A 1 89 ? -5.529 7.845 5.203 1.00 95.38 89 SER A N 1
ATOM 688 C CA . SER A 1 89 ? -6.889 7.495 4.791 1.00 95.38 89 SER A CA 1
ATOM 689 C C . SER A 1 89 ? -7.644 6.733 5.882 1.00 95.38 89 SER A C 1
ATOM 691 O O . SER A 1 89 ? -8.734 7.151 6.280 1.00 95.38 89 SER A O 1
ATOM 693 N N . ILE A 1 90 ? -7.052 5.675 6.444 1.00 93.56 90 ILE A N 1
ATOM 694 C CA . ILE A 1 90 ? -7.643 4.893 7.540 1.00 93.56 90 ILE A CA 1
ATOM 695 C C . ILE A 1 90 ? -7.942 5.791 8.751 1.00 93.56 90 ILE A C 1
ATOM 697 O O . ILE A 1 90 ? -9.053 5.769 9.286 1.00 93.56 90 ILE A O 1
ATOM 701 N N . GLN A 1 91 ? -6.998 6.646 9.159 1.00 92.44 91 GLN A N 1
ATOM 702 C CA . GLN A 1 91 ? -7.209 7.582 10.270 1.00 92.44 91 GLN A CA 1
ATOM 703 C C . GLN A 1 91 ? -8.341 8.575 9.999 1.00 92.44 91 GLN A C 1
ATOM 705 O O . GLN A 1 91 ? -9.139 8.865 10.895 1.00 92.44 91 GLN A O 1
ATOM 710 N N . SER A 1 92 ? -8.426 9.103 8.777 1.00 89.44 92 SER A N 1
ATOM 711 C CA . SER A 1 92 ? -9.507 10.000 8.361 1.00 89.44 92 SER A CA 1
ATOM 712 C C . SER A 1 92 ? -10.872 9.318 8.489 1.00 89.44 92 SER A C 1
ATOM 714 O O . SER A 1 92 ? -11.816 9.896 9.034 1.00 89.44 92 SER A O 1
ATOM 716 N N . TRP A 1 93 ? -10.969 8.053 8.077 1.00 85.62 93 TRP A N 1
ATOM 717 C CA . TRP A 1 93 ? -12.187 7.256 8.205 1.00 85.62 93 TRP A CA 1
ATOM 718 C C . TRP A 1 93 ? -12.547 6.922 9.656 1.00 85.62 93 TRP A C 1
ATOM 720 O O . TRP A 1 93 ? -13.710 7.068 10.031 1.00 85.62 93 TRP A O 1
ATOM 730 N N . ILE A 1 94 ? -11.576 6.578 10.507 1.00 82.56 94 ILE A N 1
ATOM 731 C CA . ILE A 1 94 ? -11.805 6.370 11.949 1.00 82.56 94 ILE A CA 1
ATOM 732 C C . ILE A 1 94 ? -12.332 7.653 12.607 1.00 82.56 94 ILE A C 1
ATOM 734 O O . ILE A 1 94 ? -13.311 7.617 13.353 1.00 82.56 94 ILE A O 1
ATOM 738 N N . LYS A 1 95 ? -11.757 8.816 12.275 1.00 83.00 95 LYS A N 1
ATOM 739 C CA . LYS A 1 95 ? -12.250 10.118 12.761 1.00 83.00 95 LYS A CA 1
ATOM 740 C C . LYS A 1 95 ? -13.689 10.398 12.307 1.00 83.00 95 LYS A C 1
ATOM 742 O O . LYS A 1 95 ? -14.460 10.982 13.068 1.00 83.00 95 LYS A O 1
ATOM 747 N N . LYS A 1 96 ? -14.073 9.976 11.094 1.00 77.19 96 LYS A N 1
ATOM 748 C CA . LYS A 1 96 ? -15.454 10.074 10.579 1.00 77.19 96 LYS A CA 1
ATOM 749 C C . LYS A 1 96 ? -16.410 9.074 11.242 1.00 77.19 96 LYS A C 1
ATOM 751 O O . LYS A 1 96 ? -17.572 9.424 11.448 1.00 77.19 96 LYS A O 1
ATOM 756 N N . ARG A 1 97 ? -15.941 7.879 11.630 1.00 66.31 97 ARG A N 1
ATOM 757 C CA . ARG A 1 97 ? -16.734 6.869 12.362 1.00 66.31 97 ARG A CA 1
ATOM 758 C C . ARG A 1 97 ? -17.305 7.423 13.661 1.00 66.31 97 ARG A C 1
ATOM 760 O O . ARG A 1 97 ? -18.491 7.257 13.929 1.00 66.31 97 ARG A O 1
ATOM 767 N N . ASN A 1 98 ? -16.493 8.174 14.401 1.00 61.22 98 ASN A N 1
ATOM 768 C CA . ASN A 1 98 ? -16.907 8.833 15.643 1.00 61.22 98 ASN A CA 1
ATOM 769 C C . ASN A 1 98 ? -17.998 9.902 15.435 1.00 61.22 98 ASN A C 1
ATOM 771 O O . ASN A 1 98 ? -18.572 10.388 16.401 1.00 61.22 98 ASN A O 1
ATOM 775 N N . LYS A 1 99 ? -18.289 10.273 14.180 1.00 63.34 99 LYS A N 1
ATOM 776 C CA . LYS A 1 99 ? -19.227 11.331 13.800 1.00 63.34 99 LYS A CA 1
ATOM 777 C C . LYS A 1 99 ? -20.468 10.829 13.053 1.00 63.34 99 LYS A C 1
ATOM 779 O O . LYS A 1 99 ? -21.077 11.654 12.390 1.00 63.34 99 LYS A O 1
ATOM 784 N N . THR A 1 100 ? -20.871 9.552 13.181 1.00 58.16 100 THR A N 1
ATOM 785 C CA . THR A 1 100 ? -22.153 8.940 12.705 1.00 58.16 100 THR A CA 1
ATOM 786 C C . THR A 1 100 ? -22.156 8.117 11.401 1.00 58.16 100 THR A C 1
ATOM 788 O O . THR A 1 100 ? -23.221 7.666 10.983 1.00 58.16 100 THR A O 1
ATOM 791 N N . LYS A 1 101 ? -21.012 7.828 10.761 1.00 65.19 101 LYS A N 1
ATOM 792 C CA . LYS A 1 101 ? -20.981 7.005 9.524 1.00 65.19 101 LYS A CA 1
ATOM 793 C C . LYS A 1 101 ? -20.180 5.711 9.691 1.00 65.19 101 LYS A C 1
ATOM 795 O O . LYS A 1 101 ? -19.101 5.729 10.274 1.00 65.19 101 LYS A O 1
ATOM 800 N N . ARG A 1 102 ? -20.680 4.586 9.152 1.00 72.06 102 ARG A N 1
ATOM 801 C CA . ARG A 1 102 ? -19.891 3.341 9.029 1.00 72.06 102 ARG A CA 1
ATOM 802 C C . ARG A 1 102 ? -18.657 3.644 8.176 1.00 72.06 102 ARG A C 1
ATOM 804 O O . ARG A 1 102 ? -18.782 4.235 7.107 1.00 72.06 102 ARG A O 1
ATOM 811 N N . ALA A 1 103 ? -17.479 3.299 8.685 1.00 77.19 103 ALA A N 1
ATOM 812 C CA . ALA A 1 103 ? -16.237 3.442 7.942 1.00 77.19 103 ALA A CA 1
ATOM 813 C C . ALA A 1 103 ?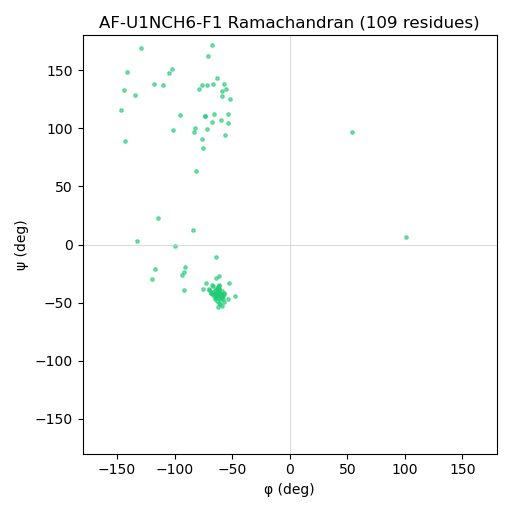 -16.106 2.276 6.955 1.00 77.19 103 ALA A C 1
ATOM 815 O O . ALA A 1 103 ? -16.337 1.128 7.336 1.00 77.19 103 ALA A O 1
ATOM 816 N N . THR A 1 104 ? -15.741 2.586 5.716 1.00 88.00 104 THR A N 1
ATOM 817 C CA . THR A 1 104 ? -15.421 1.596 4.684 1.00 88.00 104 THR A CA 1
ATOM 818 C C . THR A 1 104 ? -13.915 1.571 4.497 1.00 88.00 104 THR A C 1
ATOM 820 O O . THR A 1 104 ? -13.256 2.604 4.651 1.00 88.00 104 THR A O 1
ATOM 823 N N . GLN A 1 105 ? -13.385 0.397 4.168 1.00 92.38 105 GLN A N 1
ATOM 824 C CA . GLN A 1 105 ? -11.990 0.253 3.797 1.00 92.38 105 GLN A CA 1
ATOM 825 C C . GLN A 1 105 ? -11.643 1.204 2.634 1.00 92.38 105 GLN A C 1
ATOM 827 O O . GLN A 1 105 ? -12.410 1.281 1.670 1.00 92.38 105 GLN A O 1
ATOM 832 N N . PRO A 1 106 ? -10.518 1.937 2.708 1.00 93.44 106 PRO A N 1
ATOM 833 C CA . PRO A 1 106 ? -10.023 2.719 1.584 1.00 93.44 106 PRO A CA 1
ATOM 834 C C . PRO A 1 106 ? -9.781 1.852 0.345 1.00 93.44 106 PRO A C 1
ATOM 836 O O . PRO A 1 106 ? -9.217 0.765 0.433 1.00 93.44 106 PRO A O 1
ATOM 839 N N . TYR A 1 107 ? -10.177 2.370 -0.812 1.00 96.19 107 TYR A N 1
ATOM 840 C CA . TYR A 1 107 ? -9.856 1.798 -2.112 1.00 96.19 107 TYR A CA 1
ATOM 841 C C . TYR A 1 107 ? -9.407 2.930 -3.028 1.00 96.19 107 TYR A C 1
ATOM 843 O O . TYR A 1 107 ? -10.072 3.967 -3.117 1.00 96.19 107 TYR A O 1
ATOM 851 N N . PHE A 1 108 ? -8.256 2.747 -3.656 1.00 96.00 108 PHE A N 1
ATOM 852 C CA . PHE A 1 108 ? -7.579 3.755 -4.449 1.00 96.00 108 PHE A CA 1
ATOM 853 C C . PHE A 1 108 ? -7.637 3.378 -5.926 1.00 96.00 108 PHE A C 1
ATOM 855 O O . PHE A 1 108 ? -7.453 2.220 -6.293 1.00 96.00 108 PHE A O 1
ATOM 862 N N . THR A 1 109 ? -7.915 4.365 -6.773 1.00 94.44 109 THR A N 1
ATOM 863 C CA . THR A 1 109 ? -8.050 4.195 -8.223 1.00 94.44 109 THR A CA 1
ATOM 864 C C . THR A 1 109 ? -7.443 5.395 -8.929 1.00 94.44 109 THR A C 1
ATOM 866 O O . THR A 1 109 ? -7.504 6.516 -8.411 1.00 94.44 109 THR A O 1
ATOM 869 N N . SER A 1 110 ? -6.892 5.167 -10.122 1.00 82.75 110 SER A N 1
ATOM 870 C CA . SER A 1 110 ? -6.631 6.271 -11.041 1.00 82.75 110 SER A CA 1
ATOM 871 C C . SER A 1 110 ? -7.960 6.863 -11.495 1.00 82.75 110 SER A C 1
ATOM 873 O O . SER A 1 110 ? -8.910 6.125 -11.759 1.00 82.75 110 SER A O 1
ATOM 875 N N . LYS A 1 111 ? -8.020 8.192 -11.551 1.00 59.94 111 LYS A N 1
ATOM 876 C CA . LYS A 1 111 ? -9.146 8.915 -12.145 1.00 59.94 111 LYS A CA 1
ATOM 877 C C . LYS A 1 111 ? -9.081 8.898 -13.663 1.00 59.94 111 LYS A C 1
ATOM 879 O O . LYS A 1 111 ? -7.957 8.731 -14.188 1.00 59.94 111 LYS A O 1
#

Secondary structure (DSSP, 8-state):
----------------------PPPHHHHHHHHHHHHHHHHHHHHHHHHHTTT--SHHHHHHHHHHHHHHHSS--HHHHHHHHHHHHHHHHHHHHHHTTT-----------

Mean predicted aligned error: 11.2 Å

Sequence (111 aa):
MRVRWHQKLSTTVEPLSHGSTDFPTRHDHELLPATVSEWFDGCNIASNLAWENKHTQAGVRNIATDTVQADTKLGSQHSILACHEVAGSIQSWIKKRNKTKRATQPYFTSK

Radius of gyration: 25.45 Å; Cα contacts (8 Å, |Δi|>4): 106; chains: 1; bounding box: 85×55×41 Å

Solvent-accessible surface area (backbone atoms only — not comparable to full-atom values): 6621 Å² total; per-residue (Å²): 136,91,82,86,90,77,84,82,80,80,74,76,78,74,80,75,85,76,70,89,83,74,69,81,45,77,65,48,68,54,49,51,59,52,52,51,50,39,43,30,51,29,24,36,52,28,28,70,68,15,67,91,78,35,57,41,48,70,49,22,33,76,72,19,32,68,57,26,38,71,78,34,89,43,53,72,69,58,23,47,50,22,17,40,53,35,16,53,50,48,43,53,35,55,62,42,37,80,71,82,42,89,67,71,81,74,79,62,73,87,131

Foldseek 3Di:
DDDDDDDPPPPPPDPDPPDDPDDQDPVNVVVVVLLVQLLLVLLQQLLVQDLPPHQALVRSCVRRLVVSVVVGVDDSVSSSVSSVVQSVLSVVQVVVVVVDDDRDGDHGDDD